Protein AF-A0A497TAP0-F1 (afdb_monomer_lite)

Radius of gyration: 22.3 Å; chains: 1; bounding box: 48×53×54 Å

Sequence (90 aa):
MINTNILLHFIMPQILVNLTDYENAIVTIVKGKHNFKNKNEAIRHIIREYEIEFLEPELRPEFIKRMEKVQREPTVKVDNMWDFFGVERD

Structure (mmCIF, N/CA/C/O backbone):
data_AF-A0A497TAP0-F1
#
_entry.id   AF-A0A497TAP0-F1
#
loop_
_atom_site.group_PDB
_atom_site.id
_atom_site.type_symbol
_atom_site.label_atom_id
_atom_site.label_alt_id
_atom_site.label_comp_id
_atom_site.label_asym_id
_atom_site.label_entity_id
_atom_site.label_seq_id
_atom_site.pdbx_PDB_ins_code
_atom_site.Cartn_x
_atom_site.Cartn_y
_atom_site.Cartn_z
_atom_site.occupancy
_atom_site.B_iso_or_equiv
_atom_site.auth_seq_id
_atom_site.auth_comp_id
_atom_site.auth_asym_id
_atom_site.auth_atom_id
_atom_site.pdbx_PDB_model_num
ATOM 1 N N . MET A 1 1 ? 32.219 28.596 5.124 1.00 37.66 1 MET A N 1
ATOM 2 C CA . MET A 1 1 ? 32.290 27.120 5.191 1.00 37.66 1 MET A CA 1
ATOM 3 C C . MET A 1 1 ? 30.959 26.615 5.739 1.00 37.66 1 MET A C 1
ATOM 5 O O . MET A 1 1 ? 30.770 26.608 6.947 1.00 37.66 1 MET A O 1
ATOM 9 N N . ILE A 1 2 ? 29.987 26.324 4.870 1.00 43.91 2 ILE A N 1
ATOM 10 C CA . ILE A 1 2 ? 28.702 25.745 5.296 1.00 43.91 2 ILE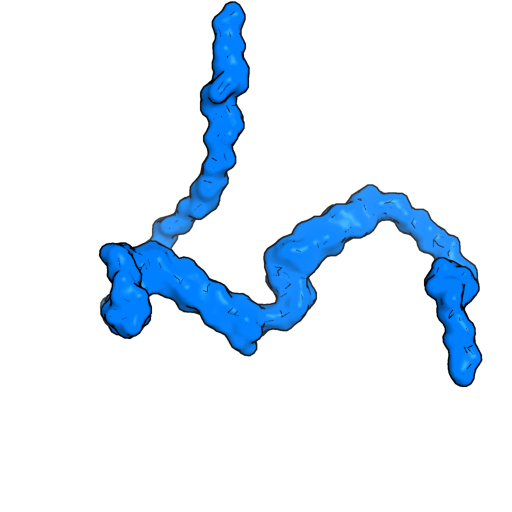 A CA 1
ATOM 11 C C . ILE A 1 2 ? 28.912 24.234 5.359 1.00 43.91 2 ILE A C 1
ATOM 13 O O . ILE A 1 2 ? 29.365 23.635 4.387 1.00 43.91 2 ILE A O 1
ATOM 17 N N . ASN A 1 3 ? 28.671 23.646 6.528 1.00 41.84 3 ASN A N 1
ATOM 18 C CA . ASN A 1 3 ? 28.878 22.228 6.787 1.00 41.84 3 ASN A CA 1
ATOM 19 C C . ASN A 1 3 ? 27.846 21.422 5.978 1.00 41.84 3 ASN A C 1
ATOM 21 O O . ASN A 1 3 ? 26.664 21.396 6.313 1.00 41.84 3 ASN A O 1
ATOM 25 N N . THR A 1 4 ? 28.284 20.800 4.886 1.00 51.19 4 THR A N 1
ATOM 26 C CA . THR A 1 4 ? 27.458 20.038 3.934 1.00 51.19 4 THR A CA 1
ATOM 27 C C . THR A 1 4 ? 26.902 18.722 4.500 1.00 51.19 4 THR A C 1
ATOM 29 O O . THR A 1 4 ? 26.189 18.013 3.797 1.00 51.19 4 THR A O 1
ATOM 32 N N . ASN A 1 5 ? 27.146 18.407 5.777 1.00 52.78 5 ASN A N 1
ATOM 33 C CA . ASN A 1 5 ? 26.752 17.141 6.408 1.00 52.78 5 ASN A CA 1
ATOM 34 C C . ASN A 1 5 ? 25.311 17.066 6.954 1.00 52.78 5 ASN A C 1
ATOM 36 O O . ASN A 1 5 ? 24.967 16.068 7.578 1.00 52.78 5 ASN A O 1
ATOM 40 N N . ILE A 1 6 ? 24.448 18.069 6.743 1.00 51.06 6 ILE A N 1
ATOM 41 C CA . ILE A 1 6 ? 23.065 18.050 7.285 1.00 51.06 6 ILE A CA 1
ATOM 42 C C . ILE A 1 6 ? 21.986 17.859 6.194 1.00 51.06 6 ILE A C 1
ATOM 44 O O . ILE A 1 6 ? 20.835 17.565 6.501 1.00 51.06 6 ILE A O 1
ATOM 48 N N . LEU A 1 7 ? 22.331 17.928 4.904 1.00 45.97 7 LEU A N 1
ATOM 49 C CA . LEU A 1 7 ? 21.344 17.998 3.808 1.00 45.97 7 LEU A CA 1
ATOM 50 C C . LEU A 1 7 ? 21.034 16.675 3.082 1.00 45.97 7 LEU A C 1
ATOM 52 O O . LEU A 1 7 ? 20.386 16.691 2.041 1.00 45.97 7 LEU A O 1
ATOM 56 N N . LEU A 1 8 ? 21.428 15.528 3.638 1.00 46.38 8 LEU A N 1
ATOM 57 C CA . LEU A 1 8 ? 21.026 14.201 3.143 1.00 46.38 8 LEU A CA 1
ATOM 58 C C . LEU A 1 8 ? 20.142 13.458 4.154 1.00 46.38 8 LEU A C 1
ATOM 60 O O . LEU A 1 8 ? 20.244 12.244 4.319 1.00 46.38 8 LEU A O 1
ATOM 64 N N . HIS A 1 9 ? 19.247 14.171 4.843 1.00 55.97 9 HIS A N 1
ATOM 65 C CA . HIS A 1 9 ? 18.107 13.500 5.457 1.00 55.97 9 HIS A CA 1
ATOM 66 C C . HIS A 1 9 ? 17.219 13.010 4.308 1.00 55.97 9 HIS A C 1
ATOM 68 O O . HIS A 1 9 ? 16.541 13.809 3.667 1.00 55.97 9 HIS A O 1
ATOM 74 N N . PHE A 1 10 ? 17.285 11.714 3.991 1.00 57.19 10 PHE A N 1
ATOM 75 C CA . PHE A 1 10 ? 16.335 11.042 3.105 1.00 57.19 10 PHE A CA 1
ATOM 76 C C . PHE A 1 10 ? 14.925 11.419 3.575 1.00 57.19 10 PHE A C 1
ATOM 78 O O . PHE A 1 10 ? 14.474 10.954 4.621 1.00 57.19 10 PHE A O 1
ATOM 85 N N . ILE A 1 11 ? 14.249 12.320 2.860 1.00 59.47 11 ILE A N 1
ATOM 86 C CA . ILE A 1 11 ? 12.909 12.751 3.251 1.00 59.47 11 ILE A CA 1
ATOM 87 C C . ILE A 1 11 ? 11.988 11.571 2.954 1.00 59.47 11 ILE A C 1
ATOM 89 O O . ILE A 1 11 ? 11.689 11.283 1.796 1.00 59.47 11 ILE A O 1
ATOM 93 N N . MET A 1 12 ? 11.594 10.839 3.995 1.00 80.44 12 MET A N 1
ATOM 94 C CA . MET A 1 12 ? 10.596 9.785 3.863 1.00 80.44 12 MET A CA 1
ATOM 95 C C . MET A 1 12 ? 9.291 10.433 3.377 1.00 80.44 12 MET A C 1
ATOM 97 O O . MET A 1 12 ? 8.820 11.370 4.030 1.00 80.44 12 MET A O 1
ATOM 101 N N . PRO A 1 13 ? 8.704 9.975 2.257 1.00 80.62 13 PRO A N 1
ATOM 102 C CA . PRO A 1 13 ? 7.431 10.500 1.787 1.00 80.62 13 PRO A CA 1
ATOM 103 C C . PRO A 1 13 ? 6.360 10.341 2.869 1.00 80.62 13 PRO A C 1
ATOM 105 O O . PRO A 1 13 ? 6.236 9.277 3.478 1.00 80.62 13 PRO A O 1
ATOM 108 N N . GLN A 1 14 ? 5.595 11.401 3.112 1.00 84.69 14 GLN A N 1
ATOM 109 C CA . GLN A 1 14 ? 4.487 11.412 4.064 1.00 84.69 14 GLN A CA 1
ATOM 110 C C . GLN A 1 14 ? 3.201 11.772 3.332 1.00 84.69 14 GLN A C 1
ATOM 112 O O . GLN A 1 14 ? 3.210 12.617 2.438 1.00 84.69 14 GLN A O 1
ATOM 117 N N . ILE A 1 15 ? 2.100 11.139 3.729 1.00 86.25 15 ILE A N 1
ATOM 118 C CA . ILE A 1 15 ? 0.767 11.431 3.206 1.00 86.25 15 ILE A CA 1
ATOM 119 C C . ILE A 1 15 ? -0.175 11.730 4.370 1.00 86.25 15 ILE A C 1
ATOM 121 O O . ILE A 1 15 ? -0.074 11.111 5.431 1.00 86.25 15 ILE A O 1
ATOM 125 N N . LEU A 1 16 ? -1.096 12.667 4.160 1.00 92.94 16 LEU A N 1
ATOM 126 C CA . LEU A 1 16 ? -2.242 12.891 5.032 1.00 92.94 16 LEU A CA 1
ATOM 127 C C . LEU A 1 16 ? -3.478 12.372 4.302 1.00 92.94 16 LEU A C 1
ATOM 129 O O . LEU A 1 16 ? -3.730 12.762 3.165 1.00 92.94 16 LEU A O 1
ATOM 133 N N . VAL A 1 17 ? -4.231 11.491 4.951 1.00 92.81 17 VAL A N 1
ATOM 134 C CA . VAL A 1 17 ? -5.445 10.894 4.391 1.00 92.81 17 VAL A CA 1
ATOM 135 C C . VAL A 1 17 ? -6.603 11.103 5.352 1.00 92.81 17 VAL A C 1
ATOM 137 O O . VAL A 1 17 ? -6.471 10.873 6.554 1.00 92.81 17 VAL A O 1
ATOM 140 N N . ASN A 1 18 ? -7.735 11.544 4.812 1.00 96.50 18 ASN A N 1
ATOM 141 C CA . ASN A 1 18 ? -8.992 11.585 5.545 1.00 96.50 18 ASN A CA 1
ATOM 142 C C . ASN A 1 18 ? -9.677 10.235 5.368 1.00 96.50 18 ASN A C 1
ATOM 144 O O . ASN A 1 18 ? -9.893 9.806 4.238 1.00 96.50 18 ASN A O 1
ATOM 148 N N . LEU A 1 19 ? -9.990 9.582 6.481 1.00 96.88 19 LEU A N 1
ATOM 149 C CA . LEU A 1 19 ? -10.696 8.308 6.495 1.00 96.88 19 LEU A CA 1
ATOM 150 C C . LEU A 1 19 ? -12.139 8.548 6.919 1.0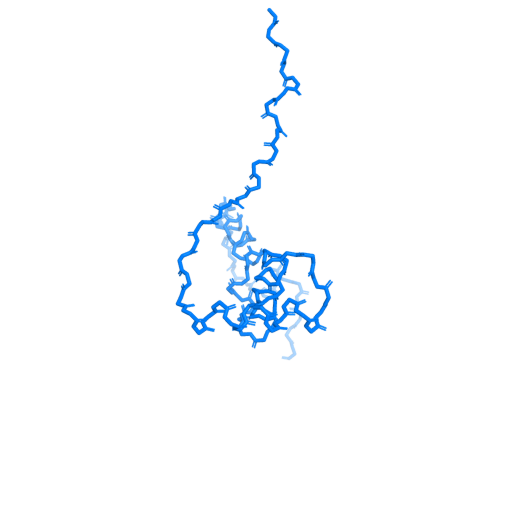0 96.88 19 LEU A C 1
ATOM 152 O O . LEU A 1 19 ? -12.401 9.321 7.841 1.00 96.88 19 LEU A O 1
ATOM 156 N N . THR A 1 20 ? -13.059 7.839 6.282 1.00 98.38 20 THR A N 1
ATOM 157 C CA . THR A 1 20 ? -14.412 7.649 6.803 1.00 98.38 20 THR A CA 1
ATOM 158 C C . THR A 1 20 ? -14.367 6.888 8.132 1.00 98.38 20 THR A C 1
ATOM 160 O O . THR A 1 20 ? -13.391 6.198 8.450 1.00 98.38 20 THR A O 1
ATOM 163 N N . ASP A 1 21 ? -15.450 6.957 8.910 1.00 98.31 21 ASP A N 1
ATOM 164 C CA . ASP A 1 21 ? -15.560 6.214 10.173 1.00 98.31 21 ASP A CA 1
ATOM 165 C C . ASP A 1 21 ? -15.364 4.704 9.973 1.00 98.31 21 ASP A C 1
ATOM 167 O O . ASP A 1 21 ? -14.707 4.040 10.780 1.00 98.31 21 ASP A O 1
ATOM 171 N N . TYR A 1 22 ? -15.875 4.174 8.858 1.00 98.25 22 TYR A N 1
ATOM 172 C CA . TYR A 1 22 ? -15.742 2.768 8.490 1.00 98.25 22 TYR A CA 1
ATOM 173 C C . TYR A 1 22 ? -14.291 2.379 8.172 1.00 98.25 22 TYR A C 1
ATOM 175 O O . TYR A 1 22 ? -13.772 1.415 8.737 1.00 98.25 22 TYR A O 1
ATOM 183 N N . GLU A 1 23 ? -13.591 3.151 7.338 1.00 98.06 23 GLU A N 1
ATOM 184 C CA . GLU A 1 23 ? -12.174 2.905 7.025 1.00 98.06 23 GLU A CA 1
ATOM 185 C C . GLU A 1 23 ? -11.299 3.002 8.283 1.00 98.06 23 GLU A C 1
ATOM 187 O O . GLU A 1 23 ? -10.419 2.171 8.517 1.00 98.06 23 GLU A O 1
ATOM 192 N N . ASN A 1 24 ? -11.577 3.973 9.155 1.00 98.19 24 ASN A N 1
ATOM 193 C CA . ASN A 1 24 ? -10.885 4.127 10.429 1.00 98.19 24 ASN A CA 1
ATOM 194 C C . ASN A 1 24 ? -11.115 2.934 11.381 1.00 98.19 24 ASN A C 1
ATOM 196 O O . ASN A 1 24 ? -10.193 2.527 12.103 1.00 98.19 24 ASN A O 1
ATOM 200 N N . ALA A 1 25 ? -12.317 2.351 11.375 1.00 98.12 25 ALA A N 1
ATOM 201 C CA . ALA A 1 25 ? -12.616 1.129 12.115 1.00 98.12 25 ALA A CA 1
ATOM 202 C C . ALA A 1 25 ? -11.806 -0.059 11.573 1.00 98.12 25 ALA A C 1
ATOM 204 O O . ALA A 1 25 ? -11.151 -0.744 12.360 1.00 98.12 25 ALA A O 1
ATOM 205 N N . ILE A 1 26 ? -11.749 -0.243 10.248 1.00 98.06 26 ILE A N 1
ATOM 206 C CA . ILE A 1 26 ? -10.924 -1.284 9.608 1.00 98.06 26 ILE A CA 1
ATOM 207 C C . ILE A 1 26 ? -9.454 -1.148 10.025 1.00 98.06 26 ILE A C 1
ATOM 209 O O . ILE A 1 26 ? -8.859 -2.108 10.519 1.00 98.06 26 ILE A O 1
ATOM 213 N N . VAL A 1 27 ? -8.870 0.049 9.902 1.00 97.94 27 VAL A N 1
ATOM 214 C CA . VAL A 1 27 ? -7.470 0.305 10.293 1.00 97.94 27 VAL A CA 1
ATOM 215 C C . VAL A 1 27 ? -7.237 -0.014 11.774 1.00 97.94 27 VAL A C 1
ATOM 217 O O . VAL A 1 27 ? -6.191 -0.551 12.143 1.00 97.94 27 VAL A O 1
ATOM 220 N N . THR A 1 28 ? -8.212 0.280 12.637 1.00 98.19 28 THR A N 1
ATOM 221 C CA . THR A 1 28 ? -8.138 -0.020 14.074 1.00 98.19 28 THR A CA 1
ATOM 222 C C . THR A 1 28 ? -8.181 -1.527 14.348 1.00 98.19 28 THR A C 1
ATOM 224 O O . THR A 1 28 ? -7.405 -2.010 15.175 1.00 98.19 28 THR A O 1
ATOM 227 N N . ILE A 1 29 ? -9.017 -2.280 13.628 1.00 98.38 29 ILE A N 1
ATOM 228 C CA . ILE A 1 29 ? -9.081 -3.747 13.719 1.00 98.38 29 ILE A CA 1
ATOM 229 C C . ILE A 1 29 ? -7.745 -4.362 13.292 1.00 98.38 29 ILE A C 1
ATOM 231 O O . ILE A 1 29 ? -7.180 -5.165 14.034 1.00 98.38 29 ILE A O 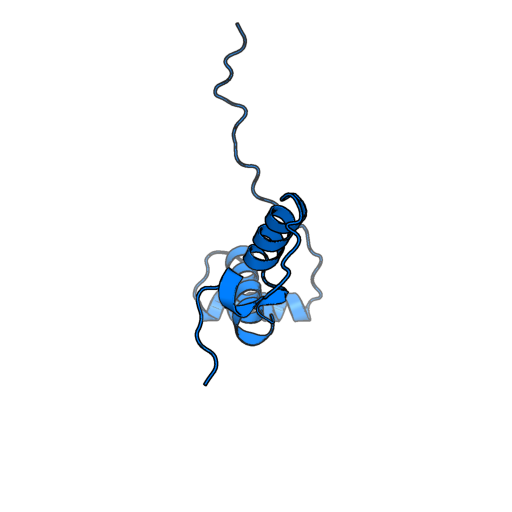1
ATOM 235 N N . VAL A 1 30 ? -7.195 -3.948 12.144 1.00 98.19 30 VAL A N 1
ATOM 236 C CA . VAL A 1 30 ? -5.892 -4.434 11.654 1.00 98.19 30 VAL A CA 1
ATOM 237 C C . VAL A 1 30 ? -4.778 -4.100 12.647 1.00 98.19 30 VAL A C 1
ATOM 239 O O . VAL A 1 30 ? -3.971 -4.966 12.987 1.00 98.19 30 VAL A O 1
ATOM 242 N N . LYS A 1 31 ? -4.766 -2.873 13.188 1.00 98.25 31 LYS A N 1
ATOM 243 C CA . LYS A 1 31 ? -3.829 -2.474 14.247 1.00 98.25 31 LYS A CA 1
ATOM 244 C C . LYS A 1 31 ? -3.892 -3.426 15.443 1.00 98.25 31 LYS A C 1
ATOM 246 O O . LYS A 1 31 ? -2.845 -3.851 15.921 1.00 98.25 31 LYS A O 1
ATOM 251 N N . GLY A 1 32 ? -5.096 -3.743 15.922 1.00 98.25 32 GLY A N 1
ATOM 252 C CA . GLY A 1 32 ? -5.301 -4.659 17.044 1.00 98.25 32 GLY A CA 1
ATOM 253 C C . GLY A 1 32 ? -4.847 -6.084 16.729 1.00 98.25 32 GLY A C 1
ATOM 254 O O . GLY A 1 32 ? -4.066 -6.653 17.486 1.00 98.25 32 GLY A O 1
ATOM 255 N N . LYS A 1 33 ? -5.265 -6.627 15.578 1.00 98.06 33 LYS A N 1
ATOM 256 C CA . LYS A 1 33 ? -4.952 -7.996 15.134 1.00 98.06 33 LYS A CA 1
ATOM 257 C C . LYS A 1 33 ? -3.448 -8.281 15.081 1.00 98.06 33 LYS A C 1
ATOM 259 O O . LYS A 1 33 ? -3.024 -9.363 15.468 1.00 98.06 33 LYS A O 1
ATOM 264 N N . HIS A 1 34 ? -2.653 -7.317 14.620 1.00 97.56 34 HIS A N 1
ATOM 265 C CA . HIS A 1 34 ? -1.199 -7.460 14.472 1.00 97.56 34 HIS A CA 1
ATOM 266 C C . HIS A 1 34 ? -0.405 -6.806 15.615 1.00 97.56 34 HIS A C 1
ATOM 268 O O . HIS A 1 34 ? 0.819 -6.719 15.544 1.00 97.56 34 HIS A O 1
ATOM 274 N N . ASN A 1 35 ? -1.091 -6.340 16.667 1.00 97.25 35 ASN A N 1
ATOM 275 C CA . ASN A 1 35 ? -0.503 -5.650 17.816 1.00 97.25 35 ASN A CA 1
ATOM 276 C C . ASN A 1 35 ? 0.393 -4.450 17.432 1.00 97.25 35 ASN A C 1
ATOM 278 O O . ASN A 1 35 ? 1.439 -4.203 18.034 1.00 97.25 35 ASN A O 1
ATOM 282 N N . PHE A 1 36 ? -0.010 -3.695 16.407 1.00 98.38 36 PHE A N 1
ATOM 283 C CA . PHE A 1 36 ? 0.736 -2.528 15.945 1.00 98.38 36 PHE A CA 1
ATOM 284 C C . PHE A 1 36 ? 0.622 -1.352 16.921 1.00 98.38 36 PHE A C 1
ATOM 286 O O . PHE A 1 36 ? -0.436 -1.070 17.507 1.00 98.38 36 PHE A O 1
ATOM 293 N N . LYS A 1 37 ? 1.714 -0.592 17.045 1.00 97.00 37 LYS A N 1
ATOM 294 C CA . LYS A 1 37 ? 1.820 0.524 17.992 1.00 97.00 37 LYS A CA 1
ATOM 295 C C . LYS A 1 37 ? 0.928 1.693 17.585 1.00 97.00 37 LYS A C 1
ATOM 297 O O . LYS A 1 37 ? 0.319 2.340 18.435 1.00 97.00 37 LYS A O 1
ATOM 302 N N . ASN A 1 38 ? 0.803 1.956 16.287 1.00 96.38 38 ASN A N 1
ATOM 303 C CA . ASN A 1 38 ? 0.047 3.086 15.741 1.00 96.38 38 ASN A CA 1
ATOM 304 C C . ASN A 1 38 ? -0.701 2.708 14.450 1.00 96.38 38 ASN A C 1
ATOM 306 O O . ASN A 1 38 ? -0.484 1.648 13.870 1.00 96.38 38 ASN A O 1
ATOM 310 N N . LYS A 1 39 ? -1.608 3.586 14.005 1.00 94.69 39 LYS A N 1
ATOM 311 C CA . LYS A 1 39 ? -2.397 3.378 12.779 1.00 94.69 39 LYS A CA 1
ATOM 312 C C . LYS A 1 39 ? -1.544 3.424 11.506 1.00 94.69 39 LYS A C 1
ATOM 314 O O . LYS A 1 39 ? -1.877 2.747 10.543 1.00 94.69 39 LYS A O 1
ATOM 319 N N . ASN A 1 40 ? -0.420 4.144 11.512 1.00 95.12 40 ASN A N 1
ATOM 320 C CA . ASN A 1 40 ? 0.476 4.214 10.353 1.00 95.12 40 ASN A CA 1
ATOM 321 C C . ASN A 1 40 ? 1.137 2.860 10.061 1.00 95.12 40 ASN A C 1
ATOM 323 O O . ASN A 1 40 ? 1.298 2.493 8.903 1.00 95.12 40 ASN A O 1
ATOM 327 N N . GLU A 1 41 ? 1.499 2.097 11.094 1.00 96.19 41 GLU A N 1
ATOM 328 C CA . GLU A 1 41 ? 1.976 0.716 10.945 1.00 96.19 41 GLU A CA 1
ATOM 329 C C . GLU A 1 41 ? 0.914 -0.187 10.313 1.00 96.19 41 GLU A C 1
ATOM 331 O O . GLU A 1 41 ? 1.226 -0.914 9.372 1.00 96.19 41 GLU A O 1
ATOM 336 N N . ALA A 1 42 ? -0.341 -0.074 10.757 1.00 97.31 42 ALA A N 1
ATOM 337 C CA . ALA A 1 42 ? -1.457 -0.822 10.180 1.00 97.31 42 ALA A CA 1
ATOM 338 C C . ALA A 1 42 ? -1.702 -0.460 8.708 1.00 97.31 42 ALA A C 1
ATOM 340 O O . ALA A 1 42 ? -1.821 -1.354 7.877 1.00 97.31 42 ALA A O 1
ATOM 341 N N . ILE A 1 43 ? -1.700 0.831 8.361 1.00 96.19 43 ILE A N 1
ATOM 342 C CA . ILE A 1 43 ? -1.851 1.290 6.971 1.00 96.19 43 ILE A CA 1
ATOM 343 C C . ILE A 1 43 ? -0.707 0.765 6.096 1.00 96.19 43 ILE A C 1
ATOM 345 O O . ILE A 1 43 ? -0.958 0.247 5.012 1.00 96.19 43 ILE A O 1
ATOM 349 N N . ARG A 1 44 ? 0.548 0.825 6.566 1.00 94.62 44 ARG A N 1
ATOM 350 C CA . ARG A 1 44 ? 1.684 0.258 5.820 1.00 94.62 44 ARG A CA 1
ATOM 351 C C . ARG A 1 44 ? 1.545 -1.245 5.598 1.00 94.62 44 ARG A C 1
ATOM 353 O O . ARG A 1 44 ? 1.973 -1.728 4.558 1.00 94.62 44 ARG A O 1
ATOM 360 N N . HIS A 1 45 ? 0.983 -1.976 6.558 1.00 96.12 45 HIS A N 1
ATOM 361 C CA . HIS A 1 45 ? 0.706 -3.396 6.380 1.00 96.12 45 HIS A CA 1
ATOM 362 C C . HIS A 1 45 ? -0.378 -3.624 5.322 1.00 96.12 45 HIS A C 1
ATOM 364 O O . HIS A 1 45 ? -0.134 -4.382 4.398 1.00 96.12 45 HIS A O 1
ATOM 370 N N . ILE A 1 46 ? -1.499 -2.896 5.377 1.00 95.12 46 ILE A N 1
ATOM 371 C CA . ILE A 1 46 ? -2.577 -2.984 4.374 1.00 95.12 46 ILE A CA 1
ATOM 372 C C . ILE A 1 46 ? -2.046 -2.724 2.957 1.00 95.12 46 ILE A C 1
ATOM 374 O O . ILE A 1 46 ? -2.376 -3.465 2.038 1.00 95.12 46 ILE A O 1
ATOM 378 N N . ILE A 1 47 ? -1.189 -1.713 2.783 1.00 93.50 47 ILE A N 1
ATOM 379 C CA . ILE A 1 47 ? -0.565 -1.410 1.484 1.00 93.50 47 ILE A CA 1
ATOM 380 C C . ILE A 1 47 ? 0.284 -2.588 0.987 1.00 93.50 47 ILE A C 1
ATOM 382 O O . ILE A 1 47 ? 0.236 -2.909 -0.195 1.00 93.50 47 ILE A O 1
ATOM 386 N N . ARG A 1 48 ? 1.042 -3.246 1.873 1.00 91.56 48 ARG A N 1
ATOM 387 C CA . ARG A 1 48 ? 1.860 -4.416 1.511 1.00 91.56 48 ARG A CA 1
ATOM 388 C C . ARG A 1 48 ? 1.012 -5.625 1.148 1.00 91.56 48 ARG A C 1
ATOM 390 O O . ARG A 1 48 ? 1.319 -6.293 0.172 1.00 91.56 48 ARG A O 1
ATOM 397 N N . GLU A 1 49 ? -0.050 -5.891 1.901 1.00 92.62 49 GLU A N 1
ATOM 398 C CA . GLU A 1 49 ? -0.980 -6.971 1.559 1.00 92.62 49 GLU A CA 1
ATOM 399 C C . GLU A 1 49 ? -1.638 -6.693 0.202 1.00 92.62 49 GLU A C 1
ATOM 401 O O . GLU A 1 49 ? -1.715 -7.584 -0.634 1.00 92.62 49 GLU A O 1
ATOM 406 N N . TYR A 1 50 ? -2.011 -5.438 -0.079 1.00 90.12 50 TYR A N 1
ATOM 407 C CA . TYR A 1 50 ? -2.509 -5.052 -1.400 1.00 90.12 50 TYR A CA 1
ATOM 408 C C . TYR A 1 50 ? -1.461 -5.262 -2.507 1.00 90.12 50 TYR A C 1
ATOM 410 O O . TYR A 1 50 ? -1.788 -5.729 -3.594 1.00 90.12 50 TYR A O 1
ATOM 418 N N . GLU A 1 51 ? -0.191 -4.959 -2.231 1.00 86.81 51 GLU A N 1
ATOM 419 C CA . GLU A 1 51 ? 0.909 -5.198 -3.168 1.00 86.81 51 GLU A CA 1
ATOM 420 C C . GLU A 1 51 ? 1.111 -6.687 -3.488 1.00 86.81 51 GLU A C 1
ATOM 422 O O . GLU A 1 51 ? 1.382 -7.060 -4.629 1.00 86.81 51 GLU A O 1
ATOM 427 N N . ILE A 1 52 ? 1.004 -7.551 -2.483 1.00 82.81 52 ILE A N 1
ATOM 428 C CA . ILE A 1 52 ? 1.198 -8.992 -2.651 1.00 82.81 52 ILE A CA 1
ATOM 429 C C . ILE A 1 52 ? 0.008 -9.608 -3.389 1.00 82.81 52 ILE A C 1
ATOM 431 O O . ILE A 1 52 ? 0.214 -10.364 -4.334 1.00 82.81 52 ILE A O 1
ATOM 435 N N . GLU A 1 53 ? -1.208 -9.259 -2.977 1.00 83.19 53 GLU A N 1
ATOM 436 C CA . GLU A 1 53 ? -2.436 -9.917 -3.428 1.00 83.19 53 GLU A CA 1
ATOM 437 C C . GLU A 1 53 ? -2.993 -9.340 -4.740 1.00 83.19 53 GLU A C 1
ATOM 439 O O . GLU A 1 53 ? -3.651 -10.060 -5.488 1.00 83.19 53 GLU A O 1
ATOM 444 N N . PHE A 1 54 ? -2.751 -8.054 -5.038 1.00 81.44 54 PHE A N 1
ATOM 445 C CA . PHE A 1 54 ? -3.441 -7.355 -6.134 1.00 81.44 54 PHE A CA 1
ATOM 446 C C . PHE A 1 54 ? -2.532 -6.624 -7.129 1.00 81.44 54 PHE A C 1
ATOM 448 O O . PHE A 1 54 ? -2.986 -6.336 -8.236 1.00 81.44 54 PHE A O 1
ATOM 455 N N . LEU A 1 55 ? -1.277 -6.300 -6.791 1.00 81.06 55 LEU A N 1
ATOM 456 C CA . LEU A 1 55 ? -0.378 -5.670 -7.764 1.00 81.06 55 LEU A CA 1
ATOM 457 C C . LEU A 1 55 ? 0.245 -6.708 -8.704 1.00 81.06 55 LEU A C 1
ATOM 459 O O . LEU A 1 55 ? 1.104 -7.509 -8.312 1.00 81.06 55 LEU A O 1
ATOM 463 N N . GLU A 1 56 ? -0.141 -6.612 -9.977 1.00 83.12 56 GLU A N 1
ATOM 464 C CA . GLU A 1 56 ? 0.554 -7.264 -11.086 1.00 83.12 56 GLU A CA 1
ATOM 465 C C . GLU A 1 56 ? 2.051 -6.877 -11.077 1.00 83.12 56 GLU A C 1
ATOM 467 O O . GLU A 1 56 ? 2.387 -5.736 -10.725 1.00 83.12 56 GLU A O 1
ATOM 472 N N . PRO A 1 57 ? 2.976 -7.799 -11.417 1.00 78.00 57 PRO A N 1
ATOM 473 C CA . PRO A 1 57 ? 4.419 -7.550 -11.372 1.00 78.00 57 PRO A CA 1
ATOM 474 C C . PRO A 1 57 ? 4.862 -6.270 -12.089 1.00 78.00 57 PRO A C 1
ATOM 476 O O . PRO A 1 57 ? 5.776 -5.590 -11.620 1.00 78.00 57 PRO A O 1
ATOM 479 N N . GLU A 1 58 ? 4.195 -5.913 -13.185 1.00 78.94 58 GLU A N 1
ATOM 480 C CA . GLU A 1 58 ? 4.490 -4.742 -14.011 1.00 78.94 58 GLU A CA 1
ATOM 481 C C . GLU A 1 58 ? 4.150 -3.413 -13.317 1.00 78.94 58 GLU A C 1
ATOM 483 O O . GLU A 1 58 ? 4.704 -2.367 -13.656 1.00 78.94 58 GLU A O 1
ATOM 488 N N . LEU A 1 59 ? 3.254 -3.433 -12.329 1.00 79.31 59 LEU A N 1
ATOM 489 C CA . LEU A 1 59 ? 2.807 -2.244 -11.603 1.00 79.31 59 LEU A CA 1
ATOM 490 C C . LEU A 1 59 ? 3.613 -1.995 -10.321 1.00 79.31 59 LEU A C 1
ATOM 492 O O . LEU A 1 59 ? 3.447 -0.959 -9.669 1.00 79.31 59 LEU A O 1
ATOM 496 N N . ARG A 1 60 ? 4.500 -2.924 -9.946 1.00 84.44 60 ARG A N 1
ATOM 497 C CA . ARG A 1 60 ? 5.304 -2.796 -8.730 1.00 84.44 60 ARG A CA 1
ATOM 498 C C . ARG A 1 60 ? 6.290 -1.630 -8.843 1.00 84.44 60 ARG A C 1
ATOM 500 O O . ARG A 1 60 ? 6.923 -1.455 -9.891 1.00 84.44 60 ARG A O 1
ATOM 507 N N . PRO A 1 61 ? 6.500 -0.841 -7.772 1.00 82.88 61 PRO A N 1
ATOM 508 C CA . PRO A 1 61 ? 7.394 0.314 -7.817 1.00 82.88 61 PRO A CA 1
ATOM 509 C C . PRO A 1 61 ? 8.821 -0.010 -8.281 1.00 82.88 61 PRO A C 1
ATOM 511 O O . PRO A 1 61 ? 9.458 0.811 -8.942 1.00 82.88 61 PRO A O 1
ATOM 514 N N . GLU A 1 62 ? 9.358 -1.183 -7.946 1.00 84.62 62 GLU A N 1
ATOM 515 C CA . GLU A 1 62 ? 10.678 -1.627 -8.396 1.00 84.62 62 GLU A CA 1
ATOM 516 C C . GLU A 1 62 ? 10.728 -1.950 -9.891 1.00 84.62 62 GLU A C 1
ATOM 518 O O . GLU A 1 62 ? 11.746 -1.671 -10.531 1.00 84.62 62 GLU A O 1
ATOM 523 N N . PHE A 1 63 ? 9.644 -2.489 -10.454 1.00 86.38 63 PHE A N 1
ATOM 524 C CA . PHE A 1 63 ? 9.536 -2.743 -11.884 1.00 86.38 63 PHE A CA 1
ATOM 525 C C . PHE A 1 63 ? 9.473 -1.420 -12.642 1.00 86.38 63 PHE A C 1
ATOM 527 O O . PHE A 1 63 ? 10.292 -1.194 -13.531 1.00 86.38 63 PHE A O 1
ATOM 534 N N . ILE A 1 64 ? 8.609 -0.494 -12.210 1.00 86.44 64 ILE A N 1
ATOM 535 C CA . ILE A 1 64 ? 8.504 0.852 -12.792 1.00 86.44 64 ILE A CA 1
ATOM 536 C C . ILE A 1 64 ? 9.873 1.546 -12.781 1.00 86.44 64 ILE A C 1
ATOM 538 O O . ILE A 1 64 ? 10.352 1.986 -13.824 1.00 86.44 64 ILE A O 1
ATOM 542 N N . LYS A 1 65 ? 10.579 1.547 -11.641 1.00 89.69 65 LYS A N 1
ATOM 543 C CA . LYS A 1 65 ? 11.930 2.133 -11.538 1.00 89.69 65 LYS A CA 1
ATOM 544 C C . LYS A 1 65 ? 12.956 1.462 -12.448 1.00 89.69 65 LYS A C 1
ATOM 546 O O . LYS A 1 65 ? 13.889 2.123 -12.900 1.00 89.69 65 LYS A O 1
ATOM 551 N N . ARG A 1 66 ? 12.854 0.148 -12.669 1.00 91.06 66 ARG A N 1
ATOM 552 C CA . ARG A 1 66 ? 13.727 -0.570 -13.607 1.00 91.06 66 ARG A CA 1
ATOM 553 C C . ARG A 1 66 ? 13.431 -0.131 -15.038 1.00 91.06 66 ARG A C 1
ATOM 555 O O . ARG A 1 66 ? 14.365 0.208 -15.756 1.00 91.06 66 ARG A O 1
ATOM 562 N N . MET A 1 67 ? 12.160 -0.079 -15.421 1.00 90.38 67 MET A N 1
ATOM 563 C CA . MET A 1 67 ? 11.743 0.323 -16.764 1.00 90.38 67 MET A CA 1
ATOM 564 C C . MET A 1 67 ? 12.100 1.779 -17.071 1.00 90.38 67 MET A C 1
ATOM 566 O O . MET A 1 67 ? 12.604 2.059 -18.152 1.00 90.38 67 MET A O 1
ATOM 570 N N . GLU A 1 68 ? 11.960 2.690 -16.105 1.00 90.50 68 GLU A N 1
ATOM 571 C CA . GLU A 1 68 ? 12.412 4.082 -16.240 1.00 90.50 68 GLU A CA 1
ATOM 572 C C . GLU A 1 68 ? 13.920 4.201 -16.501 1.00 90.50 68 GLU A C 1
ATOM 574 O O . GLU A 1 68 ? 14.358 5.137 -17.174 1.00 90.50 68 GLU A O 1
ATOM 579 N N . LYS A 1 69 ? 14.732 3.279 -15.964 1.00 93.69 69 LYS A N 1
ATOM 580 C CA . LYS A 1 69 ? 16.172 3.223 -16.255 1.00 93.69 69 LYS A CA 1
ATOM 581 C C . LYS A 1 69 ? 16.420 2.703 -17.665 1.00 93.69 69 LYS A C 1
ATOM 583 O O . LYS A 1 69 ? 17.117 3.375 -18.416 1.00 93.69 69 LYS A O 1
ATOM 588 N N . VAL A 1 70 ? 15.794 1.583 -18.029 1.00 90.81 70 VAL A N 1
ATOM 589 C CA . VAL A 1 70 ? 15.913 0.968 -19.363 1.00 90.81 70 VAL A CA 1
ATOM 590 C C . VAL A 1 70 ? 15.481 1.940 -20.463 1.00 90.81 70 VAL A C 1
ATOM 592 O O . VAL A 1 70 ? 16.143 2.048 -21.485 1.00 90.81 70 VAL A O 1
ATOM 595 N N . GLN A 1 71 ? 14.427 2.730 -20.243 1.00 91.12 71 GLN A N 1
ATOM 596 C CA . GLN A 1 71 ? 13.963 3.732 -21.208 1.00 91.12 71 GLN A CA 1
ATOM 597 C C . GLN A 1 71 ? 15.018 4.809 -21.528 1.00 91.12 71 GLN A C 1
ATOM 599 O O . GLN A 1 71 ? 14.964 5.428 -22.588 1.00 91.12 71 GLN A O 1
ATOM 604 N N . ARG A 1 72 ? 15.963 5.063 -20.616 1.00 93.56 72 ARG A N 1
ATOM 605 C CA . ARG A 1 72 ? 17.050 6.037 -20.812 1.00 93.56 72 ARG A CA 1
ATOM 606 C C . ARG A 1 72 ? 18.275 5.423 -21.486 1.00 93.56 72 ARG A C 1
ATOM 608 O O . ARG A 1 72 ? 19.193 6.162 -21.835 1.00 93.56 72 ARG A O 1
ATOM 615 N N . GLU A 1 73 ? 18.319 4.102 -21.625 1.00 92.88 73 GLU A N 1
ATOM 616 C CA . GLU A 1 73 ? 19.425 3.406 -22.270 1.00 92.88 73 GLU A CA 1
ATOM 617 C C . GLU A 1 73 ? 19.335 3.566 -23.799 1.00 92.88 73 GLU A C 1
ATOM 619 O O . GLU A 1 73 ? 18.237 3.657 -24.358 1.00 92.88 73 GLU A O 1
ATOM 624 N N . PRO A 1 74 ? 20.476 3.630 -24.510 1.00 91.19 74 PRO A N 1
ATOM 625 C CA . PRO A 1 74 ? 20.478 3.699 -25.965 1.00 91.19 74 PRO A CA 1
ATOM 626 C C . PRO A 1 74 ? 19.780 2.480 -26.571 1.00 91.19 74 PRO A C 1
ATOM 628 O O . PRO A 1 74 ? 20.078 1.340 -26.219 1.00 91.19 74 PRO A O 1
ATOM 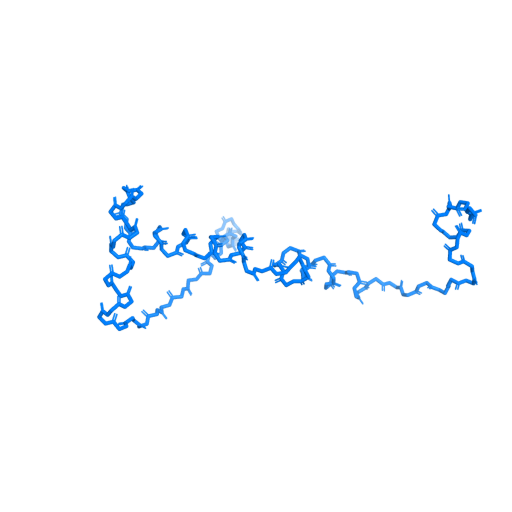631 N N . THR A 1 75 ? 18.885 2.710 -27.528 1.00 89.50 75 THR A N 1
ATOM 632 C CA . THR A 1 75 ? 18.251 1.615 -28.263 1.00 89.50 75 THR A CA 1
ATOM 633 C C . THR A 1 75 ? 19.282 0.900 -29.135 1.00 89.50 75 THR A C 1
ATOM 635 O O . THR A 1 75 ? 20.009 1.535 -29.901 1.00 89.50 75 THR A O 1
ATOM 638 N N . VAL A 1 76 ? 19.319 -0.429 -29.051 1.00 88.50 76 VAL A N 1
ATOM 639 C CA . VAL A 1 76 ? 20.147 -1.281 -29.911 1.00 88.50 76 VAL A CA 1
ATOM 640 C C . VAL A 1 76 ? 19.259 -1.898 -30.985 1.00 88.50 76 VAL A C 1
ATOM 642 O O . VAL A 1 76 ? 18.193 -2.437 -30.686 1.00 88.50 76 VAL A O 1
ATOM 645 N N . LYS A 1 77 ? 19.685 -1.818 -32.248 1.00 89.38 77 LYS A N 1
ATOM 646 C CA . LYS A 1 77 ? 19.019 -2.532 -33.338 1.00 89.38 77 LYS A CA 1
ATOM 647 C C . LYS A 1 77 ? 19.418 -4.005 -33.271 1.00 89.38 77 LYS A C 1
ATOM 649 O O . LYS A 1 77 ? 20.603 -4.320 -33.324 1.00 89.38 77 LYS A O 1
ATOM 654 N N . VAL A 1 78 ? 18.427 -4.883 -33.162 1.00 90.75 78 VAL A N 1
ATOM 655 C CA . VAL A 1 78 ? 18.621 -6.335 -33.104 1.00 90.75 78 VAL A CA 1
ATOM 656 C C . VAL A 1 78 ? 18.081 -6.949 -34.391 1.00 90.75 78 VAL A C 1
ATOM 658 O O . VAL A 1 78 ? 16.883 -6.864 -34.652 1.00 90.75 78 VAL A O 1
ATOM 661 N N . ASP A 1 79 ? 18.962 -7.546 -35.196 1.00 89.19 79 ASP A N 1
ATOM 662 C CA . ASP A 1 79 ? 18.583 -8.190 -36.463 1.00 89.19 79 ASP A CA 1
ATOM 663 C C . ASP A 1 79 ? 18.067 -9.626 -36.246 1.00 89.19 79 ASP A C 1
ATOM 665 O O . ASP A 1 79 ? 17.108 -10.045 -36.891 1.00 89.19 79 ASP A O 1
ATOM 669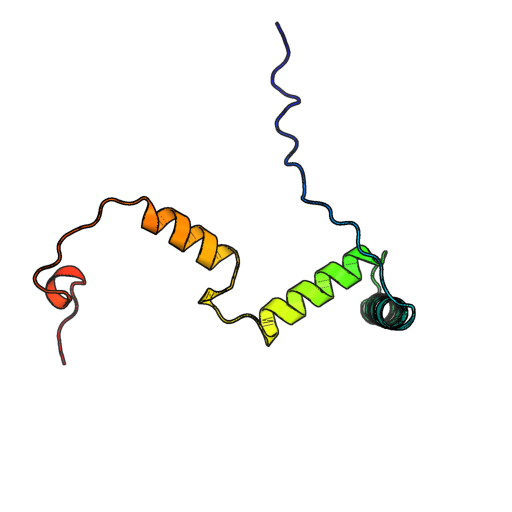 N N . ASN A 1 80 ? 18.654 -10.364 -35.295 1.00 90.75 80 ASN A N 1
ATOM 670 C CA . ASN A 1 80 ? 18.181 -11.678 -34.861 1.00 90.75 80 ASN A CA 1
ATOM 671 C C . ASN A 1 80 ? 18.120 -11.743 -33.330 1.00 90.75 80 ASN A C 1
ATOM 673 O O . ASN A 1 80 ? 19.138 -11.655 -32.646 1.00 90.75 80 ASN A O 1
ATOM 677 N N . MET A 1 81 ? 16.909 -11.907 -32.799 1.00 88.88 81 MET A N 1
ATOM 678 C CA . MET A 1 81 ? 16.654 -11.931 -31.359 1.00 88.88 81 MET A CA 1
ATOM 679 C C . MET A 1 81 ? 17.336 -13.117 -30.661 1.00 88.88 81 MET A C 1
ATOM 681 O O . MET A 1 81 ? 17.811 -12.976 -29.541 1.00 88.88 81 MET A O 1
ATOM 685 N N . TRP A 1 82 ? 17.432 -14.265 -31.329 1.00 89.88 82 TRP A N 1
ATOM 686 C CA . TRP A 1 82 ? 17.956 -15.503 -30.743 1.00 89.88 82 TRP A CA 1
ATOM 687 C C . TRP A 1 82 ? 19.472 -15.461 -30.603 1.00 89.88 82 TRP A C 1
ATOM 689 O O . TRP A 1 82 ? 19.993 -15.741 -29.527 1.00 89.88 82 TRP A O 1
ATOM 699 N N . ASP A 1 83 ? 20.158 -14.986 -31.645 1.00 88.94 83 ASP A N 1
ATOM 700 C CA . ASP A 1 83 ? 21.606 -14.764 -31.615 1.00 88.94 83 ASP A CA 1
ATOM 701 C C . ASP A 1 83 ? 21.966 -13.712 -30.557 1.00 88.94 83 ASP A C 1
ATOM 703 O O . ASP A 1 83 ? 22.935 -13.868 -29.819 1.00 88.94 83 ASP A O 1
ATOM 707 N N . PHE A 1 84 ? 21.151 -12.655 -30.444 1.00 87.69 84 PHE A N 1
ATOM 708 C CA . PHE A 1 84 ? 21.365 -11.577 -29.480 1.00 87.69 84 PHE A CA 1
ATOM 709 C C . PHE A 1 84 ? 21.255 -12.046 -28.024 1.00 87.69 84 PHE A C 1
ATOM 711 O O . PHE A 1 84 ? 22.050 -11.626 -27.185 1.00 87.69 84 PHE A O 1
ATOM 718 N N . PHE A 1 85 ? 20.290 -12.919 -27.719 1.00 89.38 85 PHE A N 1
ATOM 719 C CA . PHE A 1 85 ? 20.117 -13.480 -26.377 1.00 89.38 85 PHE A CA 1
ATOM 720 C C . PHE A 1 85 ? 20.897 -14.785 -26.145 1.00 89.38 85 PHE A C 1
ATOM 722 O O . PHE A 1 85 ? 20.878 -15.300 -25.029 1.00 89.38 85 PHE A O 1
ATOM 729 N N . GLY A 1 86 ? 21.598 -15.306 -27.159 1.00 88.00 86 GLY A N 1
ATOM 730 C CA . GLY A 1 86 ? 22.394 -16.532 -27.061 1.00 88.00 86 GLY A CA 1
ATOM 731 C C . GLY A 1 86 ? 21.566 -17.783 -26.757 1.00 88.00 86 GLY A C 1
ATOM 732 O O . GLY A 1 86 ? 22.042 -18.667 -26.049 1.00 88.00 86 GLY A O 1
ATOM 733 N N . VAL A 1 87 ? 20.324 -17.840 -27.243 1.00 90.94 87 VAL A N 1
ATOM 734 C CA . VAL A 1 87 ? 19.399 -18.966 -27.029 1.00 90.94 87 VAL A CA 1
ATOM 735 C C . VAL A 1 87 ? 19.190 -19.733 -28.329 1.00 90.94 87 VAL A C 1
ATOM 737 O O . VAL A 1 87 ? 18.858 -19.139 -29.355 1.00 90.94 87 VAL A O 1
ATOM 740 N N . GLU A 1 88 ? 19.368 -21.054 -28.275 1.00 82.81 88 GLU A N 1
ATOM 741 C CA . GLU A 1 88 ? 19.022 -21.950 -29.381 1.00 82.81 88 GLU A CA 1
ATOM 742 C C . GLU A 1 88 ? 17.494 -22.034 -29.528 1.00 82.81 88 GLU A C 1
ATOM 744 O O . GLU A 1 88 ? 16.756 -21.935 -28.546 1.00 82.81 88 GLU A O 1
ATOM 749 N N . ARG A 1 89 ? 17.008 -22.169 -30.768 1.00 74.12 89 ARG A N 1
ATOM 750 C CA . ARG A 1 89 ? 15.597 -22.489 -31.011 1.00 74.12 89 ARG A CA 1
ATOM 751 C C . ARG A 1 89 ? 15.429 -24.004 -30.966 1.00 74.12 89 ARG A C 1
ATOM 753 O O . ARG A 1 89 ? 16.100 -24.686 -31.739 1.00 74.12 89 ARG A O 1
ATOM 760 N N . ASP A 1 90 ? 14.517 -24.473 -30.123 1.00 71.12 90 ASP A N 1
ATOM 761 C CA . ASP A 1 90 ? 13.971 -25.834 -30.195 1.00 71.12 90 ASP A CA 1
ATOM 762 C C . ASP A 1 90 ? 13.113 -26.029 -31.461 1.00 71.12 90 ASP A C 1
ATOM 764 O O . ASP A 1 90 ? 12.416 -25.064 -31.873 1.00 71.12 90 ASP A O 1
#

pLDDT: mean 85.7, std 15.02, range [37.66, 98.38]

Secondary structure (DSSP, 8-state):
---GGGS-------------HHHHHHHHHHHHHTT-SSHHHHHHHHHHHHHHHT--GGGSHHHHHHHHHHTTSPPPP-S-HHHHHT----

Foldseek 3Di:
DPPPPPPPPPPDDDDDDDDDPVRVVVLVVQCVVVVNPDSVVSVVVVVVVCCVPPDDPCRD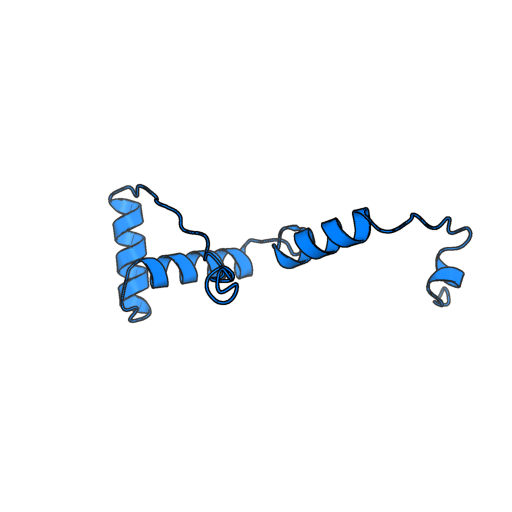PVNVVVVVVVVPDDDDDDPDPCVVVVHDDD